Protein AF-A0A6M3KTR6-F1 (afdb_monomer)

Secondary structure (DSSP, 8-state):
-PPP-EEE--TT-EEETTEEEPTT-EESS--HHHHHHHHHT-EEEETTTTEEEESEEE------------------TTSHHHHHHHHHTT---S-TTHHHHHHHHHHHHHHHHHTT--HHHHTTS-HHHHHHHHHHHTT-

Organism: NCBI:txid1070528

Solvent-accessible surface area (backbone atoms only — not comparable to full-atom values): 8664 Å² total; per-residue (Å²): 131,82,83,63,32,33,31,30,53,29,81,84,46,47,74,56,96,92,44,72,38,48,49,65,40,72,38,72,80,53,51,72,64,54,51,48,29,26,72,71,53,37,65,44,78,38,77,96,74,73,42,76,33,44,47,29,35,66,57,76,74,81,67,86,71,72,70,75,73,76,73,91,71,84,84,72,81,82,71,62,63,70,71,56,54,72,71,62,75,77,72,82,87,84,61,96,68,64,59,55,57,55,47,54,46,48,50,45,32,51,52,34,31,76,66,70,43,58,61,77,62,44,67,73,50,54,63,69,57,43,55,52,50,41,58,53,56,73,73,108

Sequence (140 aa):
MGKKVVQILFPTGLTHRGKIYSQGEIELEPTAWLIECARDKIKQFHPDSSAWFRVCKFLKKREDNSFPIPNVEELDEDVVADKRKTVVEKFVHGGFDDDLVDREKFELVVIAHTLGLKKPFARTLNEDTLRQVITYLRKL

Radius of gyration: 21.25 Å; Cα contacts (8 Å, |Δi|>4): 142; chains: 1; bounding box: 47×46×38 Å

Structure (mmCIF, N/CA/C/O backbone):
data_AF-A0A6M3KTR6-F1
#
_entry.id   AF-A0A6M3KTR6-F1
#
loop_
_atom_site.group_PDB
_atom_site.id
_atom_site.type_symbol
_atom_site.label_atom_id
_atom_site.label_alt_id
_atom_site.label_comp_id
_atom_site.label_asym_id
_atom_site.label_entity_id
_atom_site.label_seq_id
_atom_site.pdbx_PDB_ins_code
_atom_site.Cartn_x
_atom_site.Cartn_y
_atom_site.Cartn_z
_atom_site.occupancy
_atom_site.B_iso_or_equiv
_atom_site.auth_seq_id
_atom_site.auth_comp_id
_atom_site.auth_asym_id
_atom_site.auth_atom_id
_atom_site.pdbx_PDB_model_num
ATOM 1 N N . MET A 1 1 ? -14.695 -2.689 24.171 1.00 50.69 1 MET A N 1
ATOM 2 C CA . MET A 1 1 ? -13.860 -3.160 23.040 1.00 50.69 1 MET A CA 1
ATOM 3 C C . MET A 1 1 ? -13.991 -2.162 21.900 1.00 50.69 1 MET A C 1
ATOM 5 O O . MET A 1 1 ? -15.115 -1.863 21.521 1.00 50.69 1 MET A O 1
ATOM 9 N N . GLY A 1 2 ? -12.894 -1.588 21.399 1.00 59.38 2 GLY A N 1
ATOM 10 C CA . GLY A 1 2 ? -12.967 -0.669 20.255 1.00 59.38 2 GLY A CA 1
ATOM 11 C C . GLY A 1 2 ? -13.457 -1.396 19.000 1.00 59.38 2 GLY A C 1
ATOM 12 O O . GLY A 1 2 ? -13.014 -2.517 18.744 1.00 59.38 2 GLY A O 1
ATOM 13 N N . LYS A 1 3 ? -14.369 -0.782 18.232 1.00 66.06 3 LYS A N 1
ATOM 14 C CA . LYS A 1 3 ? -14.790 -1.321 16.930 1.00 66.06 3 LYS A CA 1
ATOM 15 C C . LYS A 1 3 ? -13.556 -1.416 16.029 1.00 66.06 3 LYS A C 1
ATOM 17 O O . LYS A 1 3 ? -12.905 -0.406 15.759 1.00 66.06 3 LYS A O 1
ATOM 22 N N . LYS A 1 4 ? -13.191 -2.636 15.628 1.00 79.75 4 LYS A N 1
ATOM 23 C CA . LYS A 1 4 ? -12.083 -2.870 14.698 1.00 79.75 4 LYS A CA 1
ATOM 24 C C . LYS A 1 4 ? -12.585 -2.529 13.304 1.00 79.75 4 LYS A C 1
ATOM 26 O O . LYS A 1 4 ? -13.559 -3.113 12.863 1.00 79.75 4 LYS A O 1
ATOM 31 N N . VAL A 1 5 ? -11.913 -1.599 12.641 1.00 88.31 5 VAL A N 1
ATOM 32 C CA . VAL A 1 5 ? -12.211 -1.191 11.265 1.00 88.31 5 VAL A CA 1
ATOM 33 C C . VAL A 1 5 ? -11.066 -1.671 10.384 1.00 88.31 5 VAL A C 1
ATOM 35 O O . VAL A 1 5 ? -9.899 -1.578 10.785 1.00 88.31 5 VAL A O 1
ATOM 38 N N . VAL A 1 6 ? -11.373 -2.187 9.196 1.00 88.94 6 VAL A N 1
ATOM 39 C CA . VAL A 1 6 ? -10.355 -2.639 8.236 1.00 88.94 6 VAL A CA 1
ATOM 40 C C . VAL A 1 6 ? -10.452 -1.857 6.936 1.00 88.94 6 VAL A C 1
ATOM 42 O O . VAL A 1 6 ? -11.536 -1.520 6.477 1.00 88.94 6 VAL A O 1
ATOM 45 N N . GLN A 1 7 ? -9.298 -1.585 6.340 1.00 90.88 7 GLN A N 1
ATOM 46 C CA . GLN A 1 7 ? -9.180 -1.063 4.988 1.00 90.88 7 GLN A CA 1
ATOM 47 C C . GLN A 1 7 ? -8.734 -2.191 4.058 1.00 90.88 7 GLN A C 1
ATOM 49 O O . GLN A 1 7 ? -7.738 -2.869 4.341 1.00 90.88 7 GLN A O 1
ATOM 54 N N . ILE A 1 8 ? -9.443 -2.364 2.950 1.00 92.12 8 ILE A N 1
ATOM 55 C CA . ILE A 1 8 ? -9.132 -3.334 1.901 1.00 92.12 8 ILE A CA 1
ATOM 56 C C . ILE A 1 8 ? -7.977 -2.802 1.054 1.00 92.12 8 ILE A C 1
ATOM 58 O O . ILE A 1 8 ? -7.925 -1.620 0.717 1.00 92.12 8 ILE A O 1
ATOM 62 N N . LEU A 1 9 ? -7.008 -3.659 0.750 1.00 87.94 9 LEU A N 1
ATOM 63 C CA . LEU A 1 9 ? -5.790 -3.282 0.023 1.00 87.94 9 LEU A CA 1
ATOM 64 C C . LEU A 1 9 ? -5.652 -4.002 -1.324 1.00 87.94 9 LEU A C 1
ATOM 66 O O . LEU A 1 9 ? -4.775 -3.640 -2.108 1.00 87.94 9 LEU A O 1
ATOM 70 N N . PHE A 1 10 ? -6.505 -4.992 -1.591 1.00 88.94 10 PHE A N 1
ATOM 71 C CA . PHE A 1 10 ? -6.467 -5.783 -2.814 1.00 88.94 10 PHE A CA 1
ATOM 72 C C . PHE A 1 10 ? -7.043 -4.994 -4.016 1.00 88.94 10 PHE A C 1
ATOM 74 O O . PHE A 1 10 ? -8.113 -4.402 -3.869 1.00 88.94 10 PHE A O 1
ATOM 81 N N . PRO A 1 11 ? -6.355 -4.949 -5.176 1.00 78.81 11 PRO A N 1
ATOM 82 C CA . PRO A 1 11 ? -6.630 -3.980 -6.246 1.00 78.81 11 PRO A CA 1
ATOM 83 C C . PRO A 1 11 ? -7.892 -4.232 -7.097 1.00 78.81 11 PRO A C 1
ATOM 85 O O . PRO A 1 11 ? -8.463 -3.269 -7.594 1.00 78.81 11 PRO A O 1
ATOM 88 N N . THR A 1 12 ? -8.362 -5.473 -7.260 1.00 75.38 12 THR A N 1
ATOM 89 C CA . THR A 1 12 ? -9.364 -5.841 -8.298 1.00 75.38 12 THR A CA 1
ATOM 90 C C . THR A 1 12 ? -10.685 -6.396 -7.781 1.00 75.38 12 THR A C 1
ATOM 92 O O . THR A 1 12 ? -11.414 -7.069 -8.504 1.00 75.38 12 THR A O 1
ATOM 95 N N . GLY A 1 13 ? -11.045 -6.088 -6.538 1.00 75.44 13 GLY A N 1
ATOM 96 C CA . GLY A 1 13 ? -12.277 -6.617 -5.963 1.00 75.44 13 GLY A CA 1
ATOM 97 C C . GLY A 1 13 ? -11.993 -7.866 -5.144 1.00 75.44 13 GLY A C 1
ATOM 98 O O . GLY A 1 13 ? -11.918 -8.978 -5.662 1.00 75.44 13 GLY A O 1
ATOM 99 N N . LEU A 1 14 ? -11.837 -7.703 -3.835 1.00 84.00 14 LEU A N 1
ATOM 100 C CA . LEU A 1 14 ? -11.775 -8.848 -2.939 1.00 84.00 14 LEU A CA 1
ATOM 101 C C . LEU A 1 14 ? -13.192 -9.404 -2.792 1.00 84.00 14 LEU A C 1
ATOM 103 O O . LEU A 1 14 ? -14.062 -8.707 -2.286 1.00 84.00 14 LEU A O 1
ATOM 107 N N . THR A 1 15 ? -13.448 -10.635 -3.225 1.00 85.12 15 THR A N 1
ATOM 108 C CA . THR A 1 15 ? -14.782 -11.239 -3.079 1.00 85.12 15 THR A CA 1
ATOM 109 C C . THR A 1 15 ? -14.821 -12.118 -1.837 1.00 85.12 15 THR A C 1
ATOM 111 O O . THR A 1 15 ? -14.063 -13.081 -1.727 1.00 85.12 15 THR A O 1
ATOM 114 N N . HIS A 1 16 ? -15.713 -11.812 -0.896 1.00 83.31 16 HIS A N 1
ATOM 115 C CA . HIS A 1 16 ? -15.922 -12.637 0.291 1.00 83.31 16 HIS A CA 1
ATOM 116 C C . HIS A 1 16 ? -17.389 -12.614 0.729 1.00 83.31 16 HIS A C 1
ATOM 118 O O . HIS A 1 16 ? -17.988 -11.551 0.865 1.00 83.31 16 HIS A O 1
ATOM 124 N N . ARG A 1 17 ? -17.973 -13.802 0.963 1.00 81.50 17 ARG A N 1
ATOM 125 C CA . ARG A 1 17 ? -19.383 -13.987 1.376 1.00 81.50 17 ARG A CA 1
ATOM 126 C C . ARG A 1 17 ? -20.398 -13.225 0.505 1.00 81.50 17 ARG A C 1
ATOM 128 O O . ARG A 1 17 ? -21.355 -12.658 1.015 1.00 81.50 17 ARG A O 1
ATOM 135 N N . GLY A 1 18 ? -20.178 -13.203 -0.809 1.00 80.56 18 GLY A N 1
ATOM 136 C CA . GLY A 1 18 ? -21.079 -12.545 -1.762 1.00 80.56 18 GLY A CA 1
ATOM 137 C C . GLY A 1 18 ? -20.965 -11.018 -1.815 1.00 80.56 18 GLY A C 1
ATOM 138 O O . GLY A 1 18 ? -21.640 -10.401 -2.632 1.00 80.56 18 GLY A O 1
ATOM 139 N N . LYS A 1 19 ? -20.090 -10.406 -1.006 1.00 86.44 19 LYS A N 1
ATOM 140 C CA . LYS A 1 19 ? -19.714 -8.996 -1.136 1.00 86.44 19 LYS A CA 1
ATOM 141 C C . LYS A 1 19 ? -18.414 -8.880 -1.932 1.00 86.44 19 LYS A C 1
ATOM 143 O O . LYS A 1 19 ? -17.461 -9.621 -1.681 1.00 86.44 19 LYS A O 1
ATOM 148 N N . ILE A 1 20 ? -18.386 -7.943 -2.876 1.00 87.94 20 ILE A N 1
ATOM 149 C CA . ILE A 1 20 ? -17.188 -7.551 -3.622 1.00 87.94 20 ILE A CA 1
ATOM 150 C C . ILE A 1 20 ? -16.685 -6.253 -3.002 1.00 87.94 20 ILE A C 1
ATOM 152 O O . ILE A 1 20 ? -17.402 -5.256 -2.989 1.00 87.94 20 ILE A O 1
ATOM 156 N N . TYR A 1 21 ? -15.470 -6.283 -2.470 1.00 87.44 21 TYR A N 1
ATOM 157 C CA . TYR A 1 21 ? -14.840 -5.140 -1.830 1.00 87.44 21 TYR A CA 1
ATOM 158 C C . TYR A 1 21 ? -13.856 -4.459 -2.769 1.00 87.44 21 TYR A C 1
ATOM 160 O O . TYR A 1 21 ? -12.942 -5.109 -3.280 1.00 87.44 21 TYR A O 1
ATOM 168 N N . SER A 1 22 ? -13.965 -3.146 -2.925 1.00 88.81 22 SER A N 1
ATOM 169 C CA . SER A 1 22 ? -13.035 -2.377 -3.758 1.00 88.81 22 SER A CA 1
ATOM 170 C C . SER A 1 22 ? -11.729 -2.052 -3.028 1.00 88.81 22 SER A C 1
ATOM 172 O O . SER A 1 22 ? -11.669 -2.007 -1.796 1.00 88.81 22 SER A O 1
ATOM 174 N N . GLN A 1 23 ? -10.662 -1.781 -3.782 1.00 89.75 23 GLN A N 1
ATOM 175 C CA . GLN A 1 23 ? -9.412 -1.307 -3.192 1.00 89.75 23 GLN A CA 1
ATOM 176 C C . GLN A 1 23 ? -9.647 -0.008 -2.410 1.00 89.75 23 GLN A C 1
ATOM 178 O O . GLN A 1 23 ? -10.265 0.932 -2.904 1.00 89.75 23 GLN A O 1
ATOM 183 N N . GLY A 1 24 ? -9.131 0.062 -1.185 1.00 86.50 24 GLY A N 1
ATOM 184 C CA . GLY A 1 24 ? -9.275 1.224 -0.315 1.00 86.50 24 GLY A CA 1
ATOM 185 C C . GLY A 1 24 ? -10.603 1.293 0.438 1.00 86.50 24 GLY A C 1
ATOM 186 O O . GLY A 1 24 ? -10.704 2.131 1.336 1.00 86.50 24 GLY A O 1
ATOM 187 N N . GLU A 1 25 ? -11.567 0.411 0.140 1.00 88.12 25 GLU A N 1
ATOM 188 C CA . GLU A 1 25 ? -12.843 0.334 0.852 1.00 88.12 25 GLU A CA 1
ATOM 189 C C . GLU A 1 25 ? -12.613 0.102 2.349 1.00 88.12 25 GLU A C 1
ATOM 191 O O . GLU A 1 25 ? -11.725 -0.655 2.759 1.00 88.12 25 GLU A O 1
ATOM 196 N N . ILE A 1 26 ? -13.406 0.789 3.167 1.00 90.06 26 ILE A N 1
ATOM 197 C CA . ILE A 1 26 ? -13.350 0.696 4.620 1.00 90.06 26 ILE A CA 1
ATOM 198 C C . ILE A 1 26 ? -14.559 -0.106 5.084 1.00 90.06 26 ILE A C 1
ATOM 200 O O . ILE A 1 26 ? -15.695 0.334 4.928 1.00 90.06 26 ILE A O 1
ATOM 204 N N . GLU A 1 27 ? -14.303 -1.262 5.689 1.00 88.62 27 GLU A N 1
ATOM 205 C CA . GLU A 1 27 ? -15.338 -2.078 6.310 1.00 88.62 27 GLU A CA 1
ATOM 206 C C . GLU A 1 27 ? -15.402 -1.755 7.808 1.00 88.62 27 GLU A C 1
ATOM 208 O O . GLU A 1 27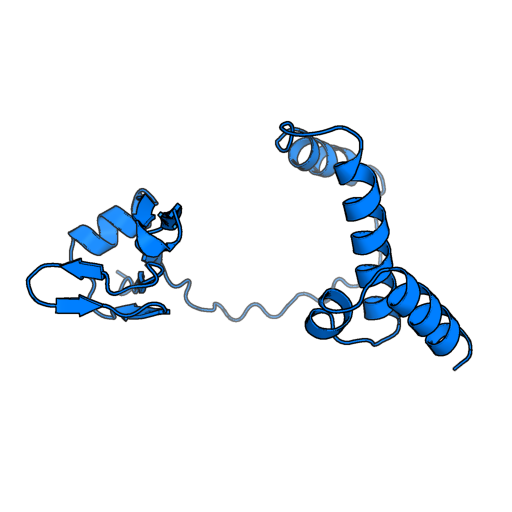 ? -14.443 -1.979 8.562 1.00 88.62 27 GLU A O 1
ATOM 213 N N . LEU A 1 28 ? -16.535 -1.174 8.210 1.00 87.00 28 LEU A N 1
ATOM 214 C CA . LEU A 1 28 ? -16.813 -0.733 9.578 1.00 87.00 28 LEU A CA 1
ATOM 215 C C . LEU A 1 28 ? -17.210 -1.904 10.479 1.00 87.00 28 LEU A C 1
ATOM 217 O O . LEU A 1 28 ? -16.971 -1.850 11.687 1.00 87.00 28 LEU A O 1
ATOM 221 N N . GLU A 1 29 ? -17.775 -2.958 9.888 1.00 88.44 29 GLU A N 1
ATOM 222 C CA . GLU A 1 29 ? -18.171 -4.188 10.571 1.00 88.44 29 GLU A CA 1
ATOM 223 C C . GLU A 1 29 ? -17.486 -5.390 9.905 1.00 88.44 29 GLU A C 1
ATOM 225 O O . GLU A 1 29 ? -18.119 -6.188 9.211 1.00 88.44 29 GLU A O 1
ATOM 230 N N . PRO A 1 30 ? -16.153 -5.520 10.063 1.00 87.44 30 PRO A N 1
ATOM 231 C CA . PRO A 1 30 ? -15.403 -6.553 9.373 1.00 87.44 30 PRO A CA 1
ATOM 232 C C . PRO A 1 30 ? -15.814 -7.940 9.835 1.00 87.44 30 PRO A C 1
ATOM 234 O O . PRO A 1 30 ? -15.908 -8.232 11.029 1.00 87.44 30 PRO A O 1
ATOM 237 N N . THR A 1 31 ? -15.980 -8.826 8.858 1.00 90.31 31 THR A N 1
ATOM 238 C CA . THR A 1 31 ? -16.169 -10.252 9.106 1.00 90.31 31 THR A CA 1
ATOM 239 C C . THR A 1 31 ? -14.963 -10.835 9.850 1.00 90.31 31 THR A C 1
ATOM 241 O O . THR A 1 31 ? -13.844 -10.324 9.752 1.00 90.31 31 THR A O 1
ATOM 244 N N . ALA A 1 32 ? -15.165 -11.949 10.564 1.00 91.12 32 ALA A N 1
ATOM 245 C CA . ALA A 1 32 ? -14.083 -12.647 11.269 1.00 91.12 32 ALA A CA 1
ATOM 246 C C . ALA A 1 32 ? -12.885 -12.945 10.348 1.00 91.12 32 ALA A C 1
ATOM 248 O O . ALA A 1 32 ? -11.738 -12.734 10.732 1.00 91.12 32 ALA A O 1
ATOM 249 N N . TRP A 1 33 ? -13.165 -13.310 9.096 1.00 92.44 33 TRP A N 1
ATOM 250 C CA . TRP A 1 33 ? -12.148 -13.565 8.083 1.00 92.44 33 TRP A CA 1
ATOM 251 C C . TRP A 1 33 ? -11.314 -12.321 7.735 1.00 92.44 33 TRP A C 1
ATOM 253 O O . TRP A 1 33 ? -10.091 -12.405 7.662 1.00 92.44 33 TRP A O 1
ATOM 263 N N . LEU A 1 34 ? -11.936 -11.144 7.580 1.00 91.06 34 LEU A N 1
ATOM 264 C CA . LEU A 1 34 ? -11.201 -9.892 7.351 1.00 91.06 34 LEU A CA 1
ATOM 265 C C . LEU A 1 34 ? -10.353 -9.492 8.565 1.00 91.06 34 LEU A C 1
ATOM 267 O O . LEU A 1 34 ? -9.261 -8.940 8.413 1.00 91.06 34 LEU A O 1
ATOM 271 N N . ILE A 1 35 ? -10.836 -9.776 9.776 1.00 90.69 35 ILE A N 1
ATOM 272 C CA . ILE A 1 35 ? -10.089 -9.536 11.016 1.00 90.69 35 ILE A CA 1
ATOM 273 C C . ILE A 1 35 ? -8.849 -10.436 11.071 1.00 90.69 35 ILE A C 1
ATOM 275 O O . ILE A 1 35 ? -7.763 -9.939 11.374 1.00 90.69 35 ILE A O 1
ATOM 279 N N . GLU A 1 36 ? -8.987 -11.725 10.759 1.00 92.00 36 GLU A N 1
ATOM 280 C CA . GLU A 1 36 ? -7.871 -12.677 10.675 1.00 92.00 36 GLU A CA 1
ATOM 281 C C . GLU A 1 36 ? -6.881 -12.276 9.583 1.00 92.00 36 GLU A C 1
ATOM 283 O O . GLU A 1 36 ? -5.688 -12.148 9.853 1.00 92.00 36 GLU A O 1
ATOM 288 N N . CYS A 1 37 ? -7.372 -11.946 8.387 1.00 92.00 37 CYS A N 1
ATOM 289 C CA . CYS A 1 37 ? -6.535 -11.481 7.285 1.00 92.00 37 CYS A CA 1
ATOM 290 C C . CYS A 1 37 ? -5.727 -10.231 7.656 1.00 92.00 37 CYS A C 1
ATOM 292 O O . CYS A 1 37 ? -4.533 -10.150 7.356 1.00 92.00 37 CYS A O 1
ATOM 294 N N . ALA A 1 38 ? -6.350 -9.268 8.346 1.00 91.56 38 ALA A N 1
ATOM 295 C CA . ALA A 1 38 ? -5.680 -8.061 8.821 1.00 91.56 38 ALA A CA 1
ATOM 296 C C . ALA A 1 38 ? -4.669 -8.347 9.945 1.00 91.56 38 ALA A C 1
ATOM 298 O O . ALA A 1 38 ? -3.610 -7.714 9.984 1.00 91.56 38 ALA A O 1
ATOM 299 N N . ARG A 1 39 ? -4.981 -9.279 10.857 1.00 90.88 39 ARG A N 1
ATOM 300 C CA . ARG A 1 39 ? -4.107 -9.681 11.971 1.00 90.88 39 ARG A CA 1
ATOM 301 C C . ARG A 1 39 ? -2.862 -10.404 11.464 1.00 90.88 39 ARG A C 1
ATOM 303 O O . ARG A 1 39 ? -1.748 -10.008 11.804 1.00 90.88 39 ARG A O 1
ATOM 310 N N . ASP A 1 40 ? -3.064 -11.393 10.603 1.00 93.69 40 ASP A N 1
ATOM 311 C CA . ASP A 1 40 ? -2.023 -12.310 10.132 1.00 93.69 40 ASP A CA 1
ATOM 312 C C . ASP A 1 40 ? -1.315 -11.768 8.875 1.00 93.69 40 ASP A C 1
ATOM 314 O O . ASP A 1 40 ? -0.361 -12.356 8.372 1.00 93.69 40 ASP A O 1
ATOM 318 N N . LYS A 1 41 ? -1.733 -10.582 8.401 1.00 92.69 41 LYS A N 1
ATOM 319 C CA . LYS A 1 41 ? -1.180 -9.870 7.236 1.00 92.69 41 LYS A CA 1
ATOM 320 C C . LYS A 1 41 ? -1.188 -10.742 5.979 1.00 92.69 41 LYS A C 1
ATOM 322 O O . LYS A 1 41 ? -0.234 -10.695 5.193 1.00 92.69 41 LYS A O 1
ATOM 327 N N . ILE A 1 42 ? -2.269 -11.500 5.800 1.00 93.31 42 ILE A N 1
ATOM 328 C CA . ILE A 1 42 ? -2.451 -12.424 4.682 1.00 93.31 42 ILE A CA 1
ATOM 329 C C . ILE A 1 42 ? -2.233 -11.680 3.367 1.00 93.31 42 ILE A C 1
ATOM 331 O O . ILE A 1 42 ? -2.744 -10.571 3.157 1.00 93.31 42 ILE A O 1
ATOM 335 N N . LYS A 1 43 ? -1.435 -12.297 2.497 1.00 92.81 43 LYS A N 1
ATOM 336 C CA . LYS A 1 43 ? -1.207 -11.830 1.137 1.00 92.81 43 LYS A CA 1
ATOM 337 C C . LYS A 1 43 ? -1.894 -12.762 0.154 1.00 92.81 43 LYS A C 1
ATOM 339 O O . LYS A 1 43 ? -1.878 -13.974 0.338 1.00 92.81 43 LYS A O 1
ATOM 344 N N . GLN A 1 44 ? -2.432 -12.182 -0.903 1.00 90.62 44 GLN A N 1
ATOM 345 C CA . GLN A 1 44 ? -3.022 -12.893 -2.021 1.00 90.62 44 GLN A CA 1
ATOM 346 C C . GLN A 1 44 ? -2.312 -12.467 -3.304 1.00 90.62 44 GLN A C 1
ATOM 348 O O . GLN A 1 44 ? -1.981 -11.290 -3.482 1.00 90.62 44 GLN A O 1
ATOM 353 N N . PHE A 1 45 ? -2.039 -13.438 -4.170 1.00 89.44 45 PHE A N 1
ATOM 354 C CA . PHE A 1 45 ? -1.491 -13.173 -5.491 1.00 89.44 45 PHE A CA 1
ATOM 355 C C . PHE A 1 45 ? -2.572 -12.561 -6.377 1.00 89.44 45 PHE A C 1
ATOM 357 O O . PHE A 1 45 ? -3.706 -13.039 -6.407 1.00 89.44 45 PHE A O 1
ATOM 364 N N . HIS A 1 46 ? -2.210 -11.499 -7.082 1.00 87.19 46 HIS A N 1
ATOM 365 C CA . HIS A 1 46 ? -3.061 -10.838 -8.047 1.00 87.19 46 HIS A CA 1
ATOM 366 C C . HIS A 1 46 ? -2.563 -11.160 -9.464 1.00 87.19 46 HIS A C 1
ATOM 368 O O . HIS A 1 46 ? -1.458 -10.725 -9.806 1.00 87.19 46 HIS A O 1
ATOM 374 N N . PRO A 1 47 ? -3.339 -11.907 -10.274 1.00 82.56 47 PRO A N 1
ATOM 375 C CA . PRO A 1 47 ? -2.910 -12.354 -11.598 1.00 82.56 47 PRO A CA 1
ATOM 376 C C . PRO A 1 47 ? -2.568 -11.199 -12.541 1.00 82.56 47 PRO A C 1
ATOM 378 O O . PRO A 1 47 ? -1.470 -11.178 -13.095 1.00 82.56 47 PRO A O 1
ATOM 381 N N . ASP A 1 48 ? -3.449 -10.200 -12.653 1.00 83.44 48 ASP A N 1
ATOM 382 C CA . ASP A 1 48 ? -3.315 -9.164 -13.688 1.00 83.44 48 ASP A CA 1
ATOM 383 C C . ASP A 1 48 ? -2.091 -8.272 -13.472 1.00 83.44 48 ASP A C 1
ATOM 385 O O . ASP A 1 48 ? -1.500 -7.774 -14.423 1.00 83.44 48 ASP A O 1
ATOM 389 N N . SER A 1 49 ? -1.674 -8.085 -12.217 1.00 83.06 49 SER A N 1
ATOM 390 C CA . SER A 1 49 ? -0.465 -7.319 -11.897 1.00 83.06 49 SER A CA 1
ATOM 391 C C . SER A 1 49 ? 0.722 -8.197 -11.496 1.00 83.06 49 SER A C 1
ATOM 393 O O . SER A 1 49 ? 1.723 -7.656 -11.034 1.00 83.06 49 SER A O 1
ATOM 395 N N . SER A 1 50 ? 0.591 -9.527 -11.575 1.00 87.75 50 SER A N 1
ATOM 396 C CA . SER A 1 50 ? 1.619 -10.513 -11.207 1.00 87.75 50 SER A CA 1
ATOM 397 C C . SER A 1 50 ? 2.334 -10.229 -9.876 1.00 87.75 50 SER A C 1
ATOM 399 O O . SER A 1 50 ? 3.541 -10.424 -9.739 1.00 87.75 50 SER A O 1
ATOM 401 N N . ALA A 1 5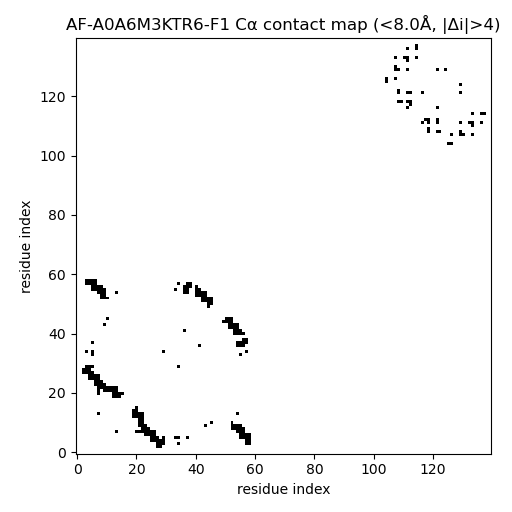1 ? 1.594 -9.752 -8.872 1.00 85.94 51 ALA A N 1
ATOM 402 C CA . ALA A 1 51 ? 2.166 -9.305 -7.604 1.00 85.94 51 ALA A CA 1
ATOM 403 C C . ALA A 1 51 ? 1.335 -9.764 -6.403 1.00 85.94 51 ALA A C 1
ATOM 405 O O . ALA A 1 51 ? 0.139 -10.029 -6.500 1.00 85.94 51 ALA A O 1
ATOM 406 N N . TRP A 1 52 ? 1.982 -9.857 -5.241 1.00 89.69 52 TRP A N 1
ATOM 407 C CA . TRP A 1 52 ? 1.343 -10.255 -3.989 1.00 89.69 52 TRP A CA 1
ATOM 408 C C . TRP A 1 52 ? 0.906 -9.033 -3.186 1.00 89.69 52 TRP A C 1
ATOM 410 O O . TRP A 1 52 ? 1.740 -8.255 -2.715 1.00 89.69 52 TRP A O 1
ATOM 420 N N . PHE A 1 53 ? -0.395 -8.909 -2.941 1.00 89.94 53 PHE A N 1
ATOM 421 C CA . PHE A 1 53 ? -0.975 -7.808 -2.173 1.00 89.94 53 PHE A CA 1
ATOM 422 C C . PHE A 1 53 ? -1.442 -8.303 -0.823 1.00 89.94 53 PHE A C 1
ATOM 424 O O . PHE A 1 53 ? -1.967 -9.406 -0.704 1.00 89.94 53 PHE A O 1
ATOM 431 N N . ARG A 1 54 ? -1.301 -7.470 0.209 1.00 90.69 54 ARG A N 1
ATOM 432 C CA . ARG A 1 54 ? -2.038 -7.715 1.451 1.00 90.69 54 ARG A CA 1
ATOM 433 C C . ARG A 1 54 ? -3.528 -7.608 1.159 1.00 90.69 54 ARG A C 1
ATOM 435 O O . ARG A 1 54 ? -3.940 -6.725 0.416 1.00 90.69 54 ARG A O 1
ATOM 442 N N . VAL A 1 55 ? -4.314 -8.473 1.779 1.00 91.69 55 VAL A N 1
ATOM 443 C CA . VAL A 1 55 ? -5.768 -8.486 1.603 1.00 91.69 55 VAL A CA 1
ATOM 444 C C . VAL A 1 55 ? -6.389 -7.236 2.237 1.00 91.69 55 VAL A C 1
ATOM 446 O O . VAL A 1 55 ? -7.081 -6.459 1.579 1.00 91.69 55 VAL A O 1
ATOM 449 N N . CYS A 1 56 ? -6.077 -6.987 3.509 1.00 92.06 56 CYS A N 1
ATOM 450 C CA . CYS A 1 56 ? -6.587 -5.851 4.271 1.00 92.06 56 CYS A CA 1
ATOM 451 C C . CYS A 1 56 ? -5.639 -5.472 5.420 1.00 92.06 56 CYS A C 1
ATOM 453 O O . CYS A 1 56 ? -4.689 -6.191 5.740 1.00 92.06 56 CYS A O 1
ATOM 455 N N . LYS A 1 57 ? -5.874 -4.315 6.045 1.00 93.00 57 LYS A N 1
ATOM 456 C CA . LYS A 1 57 ? -5.174 -3.864 7.261 1.00 93.00 57 LYS A CA 1
ATOM 457 C C . LYS A 1 57 ? -6.150 -3.213 8.234 1.00 93.00 57 LYS A C 1
ATOM 459 O O . LYS A 1 57 ? -7.136 -2.628 7.801 1.00 93.00 57 LYS A O 1
ATOM 464 N N . PHE A 1 58 ? -5.840 -3.226 9.528 1.00 91.75 58 PHE A N 1
ATOM 465 C CA . PHE A 1 58 ? -6.576 -2.396 10.481 1.00 91.75 58 PHE A CA 1
ATOM 466 C C . PHE A 1 58 ? -6.342 -0.912 10.195 1.00 91.75 58 PHE A C 1
ATOM 468 O O . PHE A 1 58 ? -5.202 -0.478 9.987 1.00 91.75 58 PHE A O 1
ATOM 475 N N . LEU A 1 59 ? -7.419 -0.130 10.216 1.00 87.56 59 LEU A N 1
ATOM 476 C CA . LEU A 1 59 ? -7.316 1.318 10.243 1.00 87.56 59 LEU A CA 1
ATOM 477 C C . LEU A 1 59 ? -6.913 1.711 11.668 1.00 87.56 59 LEU A C 1
ATOM 479 O O . LEU A 1 59 ? -7.679 1.509 12.612 1.00 87.56 59 LEU A O 1
ATOM 483 N N . LYS A 1 60 ? -5.701 2.246 11.853 1.00 75.88 60 LYS A N 1
ATOM 484 C CA . LYS A 1 60 ? -5.378 2.894 13.126 1.00 75.88 60 LYS A CA 1
ATOM 485 C C . LYS A 1 60 ? -6.298 4.101 13.248 1.00 75.88 60 LYS A C 1
ATOM 487 O O . LYS A 1 60 ? -6.304 4.954 12.359 1.00 75.88 60 LYS A O 1
ATOM 492 N N . LYS A 1 61 ? -7.069 4.164 14.335 1.00 58.22 61 LYS A N 1
ATOM 493 C CA . LYS A 1 61 ? -7.708 5.413 14.745 1.00 58.22 61 LYS A CA 1
ATOM 494 C C . LYS A 1 61 ? -6.577 6.442 14.803 1.00 58.22 61 LYS A C 1
ATOM 496 O O . LYS A 1 61 ? -5.530 6.138 15.375 1.00 58.22 61 LYS A O 1
ATOM 501 N N . ARG A 1 62 ? -6.730 7.586 14.131 1.00 47.91 62 ARG A N 1
ATOM 502 C CA . ARG A 1 62 ? -5.847 8.719 14.406 1.00 47.91 62 ARG A CA 1
ATOM 503 C C . ARG A 1 62 ? -6.106 9.058 15.869 1.00 47.91 62 ARG A C 1
ATOM 505 O O . ARG A 1 62 ? -7.130 9.643 16.190 1.00 47.91 62 ARG A O 1
ATOM 512 N N . GLU A 1 63 ? -5.255 8.560 16.754 1.00 44.59 63 GLU A N 1
ATOM 513 C CA . GLU A 1 63 ? -4.932 9.331 17.940 1.00 44.59 63 GLU A CA 1
ATOM 514 C C . GLU A 1 63 ? -4.362 10.631 17.387 1.00 44.59 63 GLU A C 1
ATOM 516 O O . GLU A 1 63 ? -3.579 10.592 16.428 1.00 44.59 63 GLU A O 1
ATOM 521 N N . ASP A 1 64 ? -4.857 11.760 17.880 1.00 37.12 64 ASP A N 1
ATOM 522 C CA . ASP A 1 64 ? -4.298 13.069 17.594 1.00 37.12 64 ASP A CA 1
ATOM 523 C C . ASP A 1 64 ? -2.830 13.058 18.024 1.00 37.12 64 ASP A C 1
ATOM 525 O O . ASP A 1 64 ? -2.467 13.459 19.123 1.00 37.12 64 ASP A O 1
ATOM 529 N N . ASN A 1 65 ? -1.963 12.560 17.145 1.00 34.38 65 ASN A N 1
ATOM 530 C CA . ASN A 1 65 ? -0.545 12.821 17.185 1.00 34.38 65 ASN A CA 1
ATOM 531 C C . ASN A 1 65 ? -0.414 14.281 16.770 1.00 34.38 65 ASN A C 1
ATOM 533 O 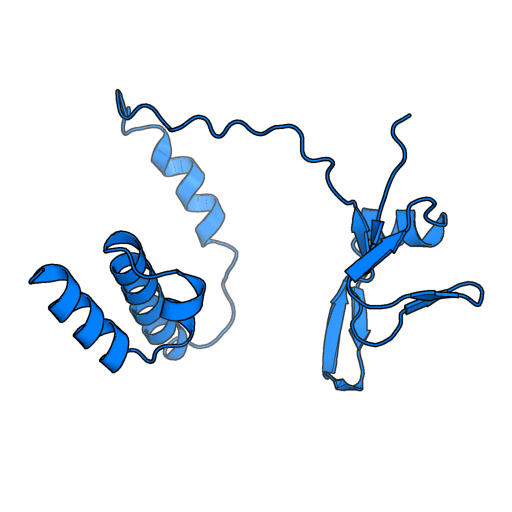O . ASN A 1 65 ? -0.109 14.595 15.616 1.00 34.38 65 ASN A O 1
ATOM 537 N N . SER A 1 66 ? -0.646 15.171 17.738 1.00 36.12 66 SER A N 1
ATOM 538 C CA . SER A 1 66 ? 0.224 16.320 17.905 1.00 36.12 66 SER A CA 1
ATOM 539 C C . SER A 1 66 ? 1.634 15.796 17.679 1.00 36.12 66 SER A C 1
ATOM 541 O O . SER A 1 66 ? 2.163 15.033 18.489 1.00 36.12 66 SER A O 1
ATOM 543 N N . PHE A 1 67 ? 2.196 16.093 16.513 1.00 33.38 67 PHE A N 1
ATOM 544 C CA . PHE A 1 67 ? 3.623 15.952 16.326 1.00 33.38 67 PHE A CA 1
ATOM 545 C C . PHE A 1 67 ? 4.256 16.705 17.500 1.00 33.38 67 PHE A C 1
ATOM 547 O O . PHE A 1 67 ? 3.986 17.903 17.624 1.00 33.38 67 PHE A O 1
ATOM 554 N N . PRO A 1 68 ? 5.066 16.076 18.370 1.00 35.44 68 PRO A N 1
ATOM 555 C CA . PRO A 1 68 ? 6.058 16.875 19.041 1.00 35.44 68 PRO A CA 1
ATOM 556 C C . PRO A 1 68 ? 6.943 17.362 17.899 1.00 35.44 68 PRO A C 1
ATOM 558 O O . PRO A 1 68 ? 7.646 16.579 17.258 1.00 35.44 68 PRO A O 1
ATOM 561 N N . ILE A 1 69 ? 6.813 18.645 17.563 1.00 39.62 69 ILE A N 1
ATOM 562 C CA . ILE A 1 69 ? 7.909 19.371 16.936 1.00 39.62 69 ILE A CA 1
ATOM 563 C C . ILE A 1 69 ? 9.095 19.051 17.850 1.00 39.62 69 ILE A C 1
ATOM 565 O O . ILE A 1 69 ? 8.990 19.335 19.046 1.00 39.62 69 ILE A O 1
ATOM 569 N N . PRO A 1 70 ? 10.145 18.356 17.382 1.00 39.19 70 PRO A N 1
ATOM 570 C CA . PRO A 1 70 ? 11.305 18.176 18.226 1.00 39.19 70 PRO A CA 1
ATOM 571 C C . PRO A 1 70 ? 11.830 19.585 18.489 1.00 39.19 70 PRO A C 1
ATOM 573 O O . PRO A 1 70 ? 12.279 20.256 17.560 1.00 39.19 70 PRO A O 1
ATOM 576 N N . ASN A 1 71 ? 11.690 20.058 19.731 1.00 33.66 71 ASN A N 1
A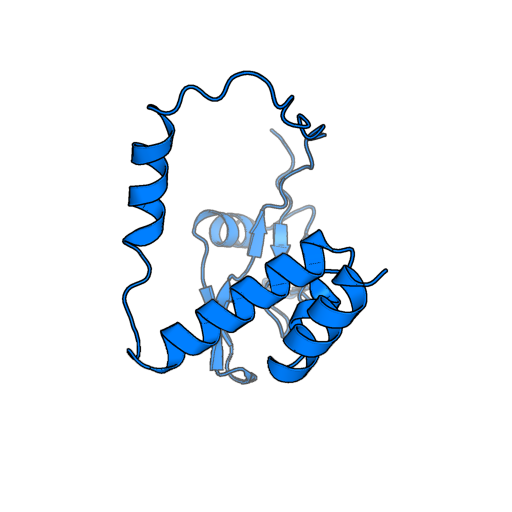TOM 577 C CA . ASN A 1 71 ? 12.489 21.177 20.195 1.00 33.66 71 ASN A CA 1
ATOM 578 C C . ASN A 1 71 ? 13.933 20.733 20.000 1.00 33.66 71 ASN A C 1
ATOM 580 O O . ASN A 1 71 ? 14.374 19.731 20.562 1.00 33.66 71 ASN A O 1
ATOM 584 N N . VAL A 1 72 ? 14.606 21.422 19.088 1.00 46.44 72 VAL A N 1
ATOM 585 C CA . VAL A 1 72 ? 16.026 21.269 18.830 1.00 46.44 72 VAL A CA 1
ATOM 586 C C . VAL A 1 72 ? 16.724 21.939 19.998 1.00 46.44 72 VAL A C 1
ATOM 588 O O . VAL A 1 72 ? 17.060 23.107 19.911 1.00 46.44 72 VAL A 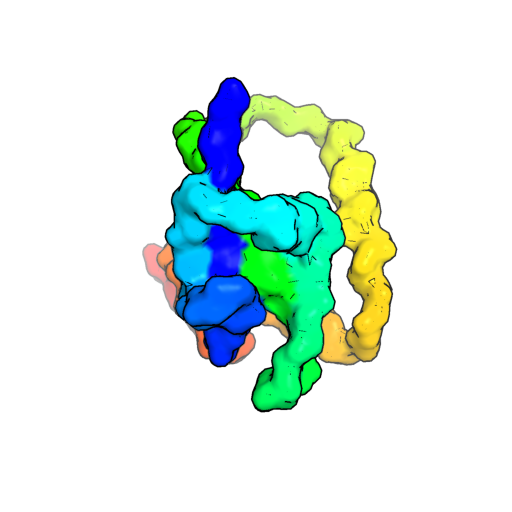O 1
ATOM 591 N N . GLU A 1 73 ? 16.875 21.222 21.100 1.00 47.12 73 GLU A N 1
ATOM 592 C CA . GLU A 1 73 ? 17.813 21.563 22.160 1.00 47.12 73 GLU A CA 1
ATOM 593 C C . GLU A 1 73 ? 18.176 20.254 22.871 1.00 47.12 73 GLU A C 1
ATOM 595 O O . GLU A 1 73 ? 17.307 19.540 23.364 1.00 47.12 73 GLU A O 1
ATOM 600 N N . GLU A 1 74 ? 19.474 19.941 22.819 1.00 38.62 74 GLU A N 1
ATOM 601 C CA . GLU A 1 74 ? 20.162 18.824 23.484 1.00 38.62 74 GLU A CA 1
ATOM 602 C C . GLU A 1 74 ? 20.039 17.444 22.804 1.00 38.62 74 GLU A C 1
ATOM 604 O O . GLU A 1 74 ? 19.361 16.516 23.243 1.00 38.62 74 GLU A O 1
ATOM 609 N N . LEU A 1 75 ? 20.779 17.297 21.698 1.00 31.41 75 LEU A N 1
ATOM 610 C CA . LEU A 1 75 ? 21.264 16.000 21.224 1.00 31.41 75 LEU A CA 1
ATOM 611 C C . LEU A 1 75 ? 22.482 15.593 22.069 1.00 31.41 75 LEU A C 1
ATOM 613 O O . LEU A 1 75 ? 23.572 16.105 21.837 1.00 31.41 75 LEU A O 1
ATOM 617 N N . ASP A 1 76 ? 22.305 14.649 22.993 1.00 37.81 76 ASP A N 1
ATOM 618 C CA . ASP A 1 76 ? 23.413 13.814 23.471 1.00 37.81 76 ASP A CA 1
ATOM 619 C C . ASP A 1 76 ? 23.771 12.801 22.368 1.00 37.81 76 ASP A C 1
ATOM 621 O O . ASP A 1 76 ? 22.940 11.992 21.932 1.00 37.81 76 ASP A O 1
ATOM 625 N N . GLU A 1 77 ? 25.009 12.872 21.877 1.00 46.06 77 GLU A N 1
ATOM 626 C CA . GLU A 1 77 ? 25.485 12.182 20.669 1.00 46.06 77 GLU A CA 1
ATOM 627 C C . GLU A 1 77 ? 25.623 10.652 20.808 1.00 46.06 77 GLU A C 1
ATOM 629 O O . GLU A 1 77 ? 25.731 9.954 19.798 1.00 46.06 77 GLU A O 1
ATOM 634 N N . ASP A 1 78 ? 25.505 10.083 22.010 1.00 44.47 78 ASP A N 1
ATOM 635 C CA . ASP A 1 78 ? 25.875 8.678 22.247 1.00 44.47 78 ASP A CA 1
ATOM 636 C C . ASP A 1 78 ? 24.723 7.654 22.167 1.00 44.47 78 ASP A C 1
ATOM 638 O O . ASP A 1 78 ? 24.965 6.447 22.115 1.00 44.47 78 ASP A O 1
ATOM 642 N N . VAL A 1 79 ? 23.455 8.077 22.067 1.00 40.31 79 VAL A N 1
ATOM 643 C CA . VAL A 1 79 ? 22.301 7.139 22.019 1.00 40.31 79 VAL A CA 1
ATOM 644 C C . VAL A 1 79 ? 21.833 6.832 20.582 1.00 40.31 79 VAL A C 1
ATOM 646 O O . VAL A 1 79 ? 21.069 5.893 20.335 1.00 40.31 79 VAL A O 1
ATOM 649 N N . VAL A 1 80 ? 22.303 7.586 19.583 1.00 40.88 80 VAL A N 1
ATOM 650 C CA . VAL A 1 80 ? 21.815 7.493 18.189 1.00 40.88 80 VAL A CA 1
ATOM 651 C C . VAL A 1 80 ? 22.472 6.352 17.395 1.00 40.88 80 VAL A C 1
ATOM 653 O O . VAL A 1 80 ? 21.916 5.898 16.388 1.00 40.88 80 VAL A O 1
ATOM 656 N N . ALA A 1 81 ? 23.616 5.834 17.848 1.00 42.38 81 ALA A N 1
ATOM 657 C CA . ALA A 1 81 ? 24.353 4.795 17.129 1.00 42.38 81 ALA A CA 1
ATOM 658 C C . ALA A 1 81 ? 23.606 3.447 17.077 1.00 42.38 81 ALA A C 1
ATOM 660 O O . ALA A 1 81 ? 23.635 2.765 16.049 1.00 42.38 81 ALA A O 1
ATOM 661 N N . ASP A 1 82 ? 22.869 3.086 18.131 1.00 38.53 82 ASP A N 1
ATOM 662 C CA . ASP A 1 82 ? 22.345 1.721 18.261 1.00 38.53 82 ASP A CA 1
ATOM 663 C C . ASP A 1 82 ? 21.030 1.495 17.485 1.00 38.53 82 ASP A C 1
ATOM 665 O O . ASP A 1 82 ? 20.774 0.420 16.945 1.00 38.53 82 ASP A O 1
ATOM 669 N N . LYS A 1 83 ? 20.218 2.545 17.283 1.00 43.22 83 LYS A N 1
ATOM 670 C CA . LYS A 1 83 ? 18.988 2.452 16.464 1.00 43.22 83 LYS A CA 1
ATOM 671 C C . LYS A 1 83 ? 19.220 2.591 14.959 1.00 43.22 83 LYS A C 1
ATOM 673 O O . LYS A 1 83 ? 18.340 2.224 14.179 1.00 43.22 83 LYS A O 1
ATOM 678 N N . ARG A 1 84 ? 20.377 3.104 14.525 1.00 39.62 84 ARG A N 1
ATOM 679 C CA . ARG A 1 84 ? 20.721 3.178 13.094 1.00 39.62 84 ARG A CA 1
ATOM 680 C C . ARG A 1 84 ? 21.200 1.836 12.539 1.00 39.62 84 ARG A C 1
ATOM 682 O O . ARG A 1 84 ? 20.972 1.575 11.362 1.00 39.62 84 ARG A O 1
ATOM 689 N N . LYS A 1 85 ? 21.777 0.957 13.365 1.00 35.94 85 LYS A N 1
ATOM 690 C CA . LYS A 1 85 ? 22.315 -0.336 12.907 1.00 35.94 85 LYS A CA 1
ATOM 691 C C . LYS A 1 85 ? 21.224 -1.338 12.505 1.00 35.94 85 LYS A C 1
ATOM 693 O O . LYS A 1 85 ? 21.344 -1.998 11.479 1.00 35.94 85 LYS A O 1
ATOM 698 N N . THR A 1 86 ? 20.101 -1.384 13.223 1.00 34.31 86 THR A N 1
ATOM 699 C CA . THR A 1 86 ? 19.045 -2.391 12.979 1.00 34.31 86 THR A CA 1
ATOM 700 C C . THR A 1 86 ? 18.196 -2.125 11.727 1.00 34.31 86 THR A C 1
ATOM 702 O O . THR A 1 86 ? 17.502 -3.020 11.249 1.00 34.31 86 THR A O 1
ATOM 705 N N . VAL A 1 87 ? 18.229 -0.906 11.176 1.00 40.06 87 VAL A N 1
ATOM 706 C CA . VAL A 1 87 ? 17.485 -0.560 9.948 1.00 40.06 87 VAL A CA 1
ATOM 707 C C . VAL A 1 87 ? 18.286 -0.905 8.686 1.00 40.06 87 VAL A C 1
ATOM 709 O O . VAL A 1 87 ? 17.691 -1.127 7.634 1.00 40.06 87 VAL A O 1
ATOM 712 N N . VAL A 1 88 ? 19.613 -1.016 8.791 1.00 39.16 88 VAL A N 1
ATOM 713 C CA . VAL A 1 88 ? 20.501 -1.255 7.642 1.00 39.16 88 VAL A CA 1
ATOM 714 C C . VAL A 1 88 ? 20.598 -2.744 7.278 1.00 39.16 88 VAL A C 1
ATOM 716 O O . VAL A 1 88 ? 20.736 -3.076 6.108 1.00 39.16 88 VAL A O 1
ATOM 719 N N . GLU A 1 89 ? 20.428 -3.670 8.224 1.00 37.56 89 GLU A N 1
ATOM 720 C CA . GLU A 1 89 ? 20.696 -5.101 7.972 1.00 37.56 89 GLU A CA 1
ATOM 721 C C . GLU A 1 89 ? 19.572 -5.898 7.279 1.00 37.56 89 GLU A C 1
ATOM 723 O O . GLU A 1 89 ? 19.750 -7.082 7.003 1.00 37.56 89 GLU A O 1
A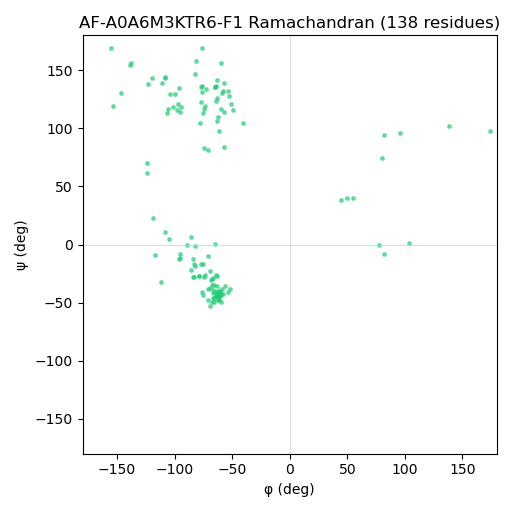TOM 728 N N . LYS A 1 90 ? 18.411 -5.305 6.962 1.00 37.34 90 LYS A N 1
ATOM 729 C CA . LYS A 1 90 ? 17.281 -6.054 6.357 1.00 37.34 90 LYS A CA 1
ATOM 730 C C . LYS A 1 90 ? 16.986 -5.781 4.887 1.00 37.34 90 LYS A C 1
ATOM 732 O O . LYS A 1 90 ? 15.988 -6.287 4.379 1.00 37.34 90 LYS A O 1
ATOM 737 N N . PHE A 1 91 ? 17.864 -5.072 4.190 1.00 36.16 91 PHE A N 1
ATOM 738 C CA . PHE A 1 91 ? 17.763 -4.892 2.743 1.00 36.16 91 PHE A CA 1
ATOM 739 C C . PHE A 1 91 ? 19.047 -5.352 2.060 1.00 36.16 91 PHE A C 1
ATOM 741 O O . PHE A 1 91 ? 19.746 -4.585 1.420 1.00 36.16 91 PHE A O 1
ATOM 748 N N . VAL A 1 92 ? 19.358 -6.637 2.207 1.00 42.91 92 VAL A N 1
ATOM 749 C CA . VAL A 1 92 ? 20.152 -7.332 1.196 1.00 42.91 92 VAL A CA 1
ATOM 750 C C . VAL A 1 92 ? 19.132 -8.063 0.345 1.00 42.91 92 VAL A C 1
ATOM 752 O O . VAL A 1 92 ? 18.413 -8.889 0.902 1.00 42.91 92 VAL A O 1
ATOM 755 N N . HIS A 1 93 ? 19.010 -7.711 -0.935 1.00 40.28 93 HIS A N 1
ATOM 756 C CA . HIS A 1 93 ? 18.894 -8.630 -2.078 1.00 40.28 93 HIS A CA 1
ATOM 757 C C . HIS A 1 93 ? 18.629 -7.827 -3.368 1.00 40.28 93 HIS A C 1
ATOM 759 O O . HIS A 1 93 ? 17.476 -7.532 -3.677 1.00 40.28 93 HIS A O 1
ATOM 765 N N . GLY A 1 94 ? 19.695 -7.568 -4.140 1.00 33.53 94 GLY A N 1
ATOM 766 C CA . GLY A 1 94 ? 19.619 -7.415 -5.599 1.00 33.53 94 GLY A CA 1
ATOM 767 C C . GLY A 1 94 ? 20.455 -6.287 -6.220 1.00 33.53 94 GLY A C 1
ATOM 768 O O . GLY A 1 94 ? 19.986 -5.169 -6.259 1.00 33.53 94 GLY A O 1
ATOM 769 N N . GLY A 1 95 ? 21.606 -6.629 -6.822 1.00 33.59 95 GLY A N 1
ATOM 770 C CA . GLY A 1 95 ? 22.223 -5.868 -7.928 1.00 33.59 95 GLY A CA 1
ATOM 771 C C . GLY A 1 95 ? 23.061 -4.636 -7.554 1.00 33.59 95 GLY A C 1
ATOM 772 O O . GLY A 1 95 ? 22.554 -3.528 -7.489 1.00 33.59 95 GLY A O 1
ATOM 773 N N . PHE A 1 96 ? 24.377 -4.817 -7.421 1.00 38.72 96 PHE A N 1
ATOM 774 C CA . PHE A 1 96 ? 25.339 -3.819 -6.918 1.00 38.72 96 PHE A CA 1
ATOM 775 C C . PHE A 1 96 ? 25.552 -2.535 -7.760 1.00 38.72 96 PHE A C 1
ATOM 777 O O . PHE A 1 96 ? 26.325 -1.688 -7.321 1.00 38.72 96 PHE A O 1
ATOM 784 N N . ASP A 1 97 ? 24.877 -2.349 -8.901 1.00 44.81 97 ASP A N 1
ATOM 785 C CA . ASP A 1 97 ? 25.002 -1.130 -9.729 1.00 44.81 97 ASP A CA 1
ATOM 786 C C . ASP A 1 97 ? 23.730 -0.253 -9.753 1.00 44.81 97 ASP A C 1
ATOM 788 O O . ASP A 1 97 ? 23.841 0.973 -9.763 1.00 44.81 97 ASP A O 1
ATOM 792 N N . ASP A 1 98 ? 22.525 -0.832 -9.669 1.00 44.66 98 ASP A N 1
ATOM 793 C CA . ASP A 1 98 ? 21.268 -0.055 -9.614 1.00 44.66 98 ASP A CA 1
ATOM 794 C C . ASP A 1 98 ? 21.061 0.622 -8.240 1.00 44.66 98 ASP A C 1
ATOM 796 O O . ASP A 1 98 ? 20.460 1.695 -8.140 1.00 44.66 98 ASP A O 1
ATOM 800 N N . ASP A 1 99 ? 21.639 0.048 -7.177 1.00 51.69 99 ASP A N 1
ATOM 801 C CA . ASP A 1 99 ? 21.52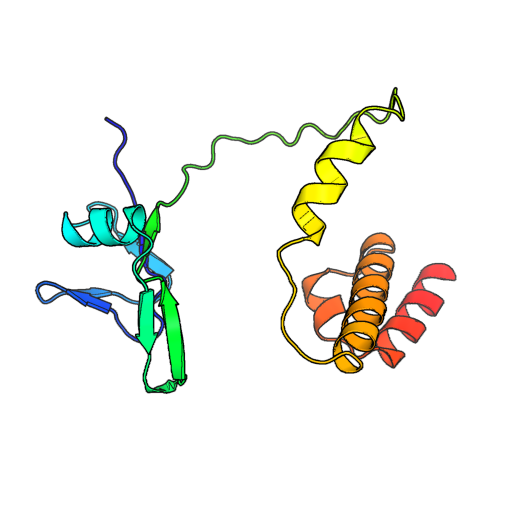1 0.538 -5.796 1.00 51.69 99 ASP A CA 1
ATO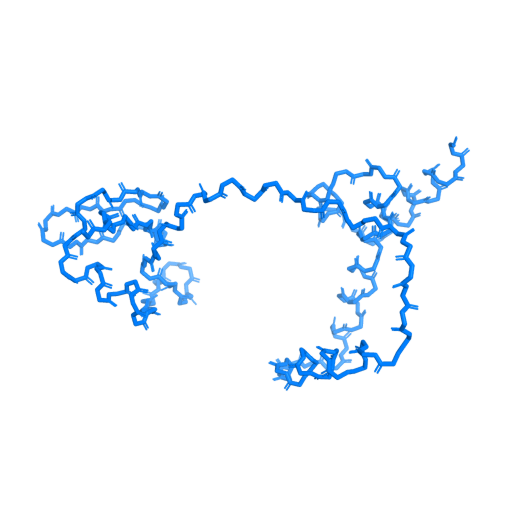M 802 C C . ASP A 1 99 ? 22.196 1.905 -5.563 1.00 51.69 99 ASP A C 1
ATOM 804 O O . ASP A 1 99 ? 21.773 2.676 -4.692 1.00 51.69 99 ASP A O 1
ATOM 808 N N . LEU A 1 100 ? 23.252 2.235 -6.319 1.00 52.56 100 LEU A N 1
ATOM 809 C CA . LEU A 1 100 ? 23.937 3.528 -6.193 1.00 52.56 100 LEU A CA 1
ATOM 810 C C . LEU A 1 100 ? 23.114 4.657 -6.827 1.00 52.56 100 LEU A C 1
ATOM 812 O O . LEU A 1 100 ? 22.954 5.721 -6.224 1.00 52.56 100 LEU A O 1
ATOM 816 N N . VAL A 1 101 ? 22.546 4.398 -8.007 1.00 54.28 101 VAL A N 1
ATOM 817 C CA . VAL A 1 101 ? 21.745 5.363 -8.777 1.00 54.28 101 VAL A CA 1
ATOM 818 C C . VAL A 1 101 ? 20.460 5.719 -8.026 1.00 54.28 101 VAL A C 1
ATOM 820 O O . VAL A 1 101 ? 20.088 6.892 -7.910 1.00 54.28 101 VAL A O 1
ATOM 823 N N . ASP A 1 102 ? 19.816 4.723 -7.418 1.00 66.69 102 ASP A N 1
ATOM 824 C CA . ASP A 1 102 ? 18.616 4.941 -6.613 1.00 66.69 102 ASP A CA 1
ATOM 825 C C . ASP A 1 102 ? 18.903 5.710 -5.316 1.00 66.69 102 ASP A C 1
ATOM 827 O O . ASP A 1 102 ? 18.065 6.500 -4.858 1.00 66.69 102 ASP A O 1
ATOM 831 N N . ARG A 1 103 ? 20.104 5.554 -4.746 1.00 75.94 103 ARG A N 1
ATOM 832 C CA . ARG A 1 103 ? 20.536 6.301 -3.561 1.00 75.94 103 ARG A CA 1
ATOM 833 C C . ARG A 1 103 ? 20.797 7.771 -3.873 1.00 75.94 103 ARG A C 1
ATOM 835 O O . ARG A 1 103 ? 20.271 8.630 -3.163 1.00 75.94 103 ARG A O 1
ATOM 842 N N . GLU A 1 104 ? 21.538 8.074 -4.935 1.00 78.94 104 GLU A N 1
ATOM 843 C CA . GLU A 1 104 ? 21.820 9.461 -5.331 1.00 78.94 104 GLU A CA 1
ATOM 844 C C . GLU A 1 104 ? 20.536 10.215 -5.694 1.00 78.94 104 GLU A C 1
ATOM 846 O O . GLU A 1 104 ? 20.286 11.326 -5.212 1.00 78.94 104 GLU A O 1
ATOM 851 N N . LYS A 1 105 ? 19.649 9.582 -6.470 1.00 80.50 105 LYS A N 1
ATOM 852 C CA . LYS A 1 105 ? 18.347 10.164 -6.803 1.00 80.50 105 LYS A CA 1
ATOM 853 C C . LYS A 1 105 ? 17.497 10.399 -5.556 1.00 80.50 105 LYS A C 1
ATOM 855 O O . LYS A 1 105 ? 16.837 11.437 -5.444 1.00 80.50 105 LYS A O 1
ATOM 860 N N . PHE A 1 106 ? 17.503 9.466 -4.605 1.00 79.56 106 PHE A N 1
ATOM 861 C CA . PHE A 1 106 ? 16.798 9.639 -3.337 1.00 79.56 106 PHE A CA 1
ATOM 862 C C . PHE A 1 106 ? 17.336 10.837 -2.545 1.00 79.56 106 PHE A C 1
ATOM 864 O O . PHE A 1 106 ? 16.542 11.637 -2.040 1.00 79.56 106 PHE A O 1
ATOM 871 N N . GLU A 1 107 ? 18.656 11.002 -2.474 1.00 83.81 107 GLU A N 1
ATOM 872 C CA . GLU A 1 107 ? 19.297 12.143 -1.812 1.00 83.81 107 GLU A CA 1
ATOM 873 C C . GLU A 1 107 ? 18.900 13.472 -2.472 1.00 83.81 107 GLU A C 1
ATOM 875 O O . GLU A 1 107 ? 18.489 14.409 -1.781 1.00 83.81 107 GLU A O 1
ATOM 880 N N . LEU A 1 108 ? 18.883 13.541 -3.806 1.00 87.00 108 LEU A N 1
ATOM 881 C CA . LEU A 1 108 ? 18.439 14.728 -4.543 1.00 87.00 108 LEU A CA 1
ATOM 882 C C . LEU A 1 108 ? 16.962 15.065 -4.286 1.00 87.00 108 LEU A C 1
ATOM 884 O O . LEU A 1 108 ? 16.614 16.231 -4.091 1.00 87.00 108 LEU A O 1
ATOM 888 N N . VAL A 1 109 ? 16.082 14.062 -4.211 1.00 85.12 109 VAL A N 1
ATOM 889 C CA . VAL A 1 109 ? 14.666 14.261 -3.849 1.00 85.12 109 VAL A CA 1
ATOM 890 C C . VAL A 1 109 ? 14.527 14.857 -2.447 1.00 85.12 109 VAL A C 1
ATOM 892 O O . VAL A 1 109 ? 13.670 15.718 -2.223 1.00 85.12 109 VAL A O 1
ATOM 895 N N . VAL A 1 110 ? 15.348 14.410 -1.494 1.00 86.50 110 VAL A N 1
ATOM 896 C CA . VAL A 1 110 ? 15.354 14.948 -0.128 1.00 86.50 110 VAL A CA 1
ATOM 897 C C . VAL A 1 110 ? 15.832 16.399 -0.126 1.00 86.50 110 VAL A C 1
ATOM 899 O O . VAL A 1 110 ? 15.151 17.242 0.458 1.00 86.50 110 VAL A O 1
ATOM 902 N N . ILE A 1 111 ? 16.924 16.711 -0.828 1.00 86.88 111 ILE A N 1
ATOM 903 C CA . ILE A 1 111 ? 17.470 18.074 -0.917 1.00 86.88 111 ILE A CA 1
ATOM 904 C C . ILE A 1 111 ? 16.456 19.027 -1.563 1.00 86.88 111 ILE A C 1
ATOM 906 O O . ILE A 1 111 ? 16.169 20.096 -1.022 1.00 86.88 111 ILE A O 1
ATOM 910 N N . ALA A 1 112 ? 15.849 18.636 -2.685 1.00 84.31 112 ALA A N 1
ATOM 911 C CA . ALA A 1 112 ? 14.825 19.444 -3.342 1.00 84.31 112 ALA A CA 1
ATOM 912 C C . ALA A 1 112 ? 13.627 19.707 -2.411 1.00 84.31 112 ALA A C 1
ATOM 914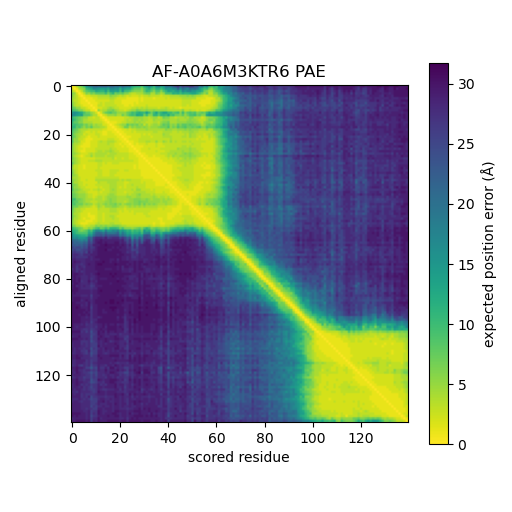 O O . ALA A 1 112 ? 13.102 20.819 -2.373 1.00 84.31 112 ALA A O 1
ATOM 915 N N . HIS A 1 113 ? 13.229 18.714 -1.609 1.00 83.88 113 HIS A N 1
ATOM 916 C CA . HIS A 1 113 ? 12.169 18.879 -0.617 1.00 83.88 113 HIS A CA 1
ATOM 917 C C . HIS A 1 113 ? 12.546 19.835 0.516 1.00 83.88 113 HIS A C 1
ATOM 919 O O . HIS A 1 113 ? 11.728 20.667 0.904 1.00 83.88 113 HIS A O 1
ATOM 925 N N . THR A 1 114 ? 13.777 19.759 1.029 1.00 86.12 114 THR A N 1
ATOM 926 C CA . THR A 1 114 ? 14.257 20.707 2.049 1.00 86.12 114 THR A CA 1
ATOM 927 C C . THR A 1 114 ? 14.306 22.145 1.540 1.00 86.12 114 THR A C 1
ATOM 929 O O . THR A 1 114 ? 14.114 23.066 2.322 1.00 86.12 114 THR A O 1
ATOM 932 N N . LEU A 1 115 ? 14.482 22.333 0.230 1.00 85.50 115 LEU A N 1
ATOM 933 C CA . LEU A 1 115 ? 14.466 23.639 -0.432 1.00 85.50 115 LEU A CA 1
ATOM 934 C C . LEU A 1 115 ? 13.049 24.114 -0.821 1.00 85.50 115 LEU A C 1
ATOM 936 O O . LEU A 1 115 ? 12.908 25.133 -1.489 1.00 85.50 115 LEU A O 1
ATOM 940 N N . GLY A 1 116 ? 11.994 23.391 -0.425 1.00 83.19 116 GLY A N 1
ATOM 941 C CA . GLY A 1 116 ? 10.598 23.813 -0.603 1.00 83.19 116 GLY A CA 1
ATOM 942 C C . GLY A 1 116 ? 9.829 23.117 -1.732 1.00 83.19 116 GLY A C 1
ATOM 943 O O . GLY A 1 116 ? 8.645 23.402 -1.931 1.00 83.19 116 GLY A O 1
ATOM 944 N N . LEU A 1 117 ? 10.434 22.169 -2.456 1.00 86.69 117 LEU A N 1
ATOM 945 C CA . LEU A 1 117 ? 9.728 21.396 -3.482 1.00 86.69 117 LEU A CA 1
ATOM 946 C C . LEU A 1 117 ? 8.825 20.320 -2.851 1.00 86.69 117 LEU A C 1
ATOM 948 O O . LEU A 1 117 ? 9.233 19.570 -1.967 1.00 86.69 117 LEU A O 1
ATOM 952 N N . LYS A 1 118 ? 7.588 20.153 -3.332 1.00 86.75 118 LYS A N 1
ATOM 953 C CA . LYS A 1 118 ? 6.697 19.094 -2.819 1.00 86.75 118 LYS A CA 1
ATOM 954 C C . LYS A 1 118 ? 7.275 17.701 -3.105 1.00 86.75 118 LYS A C 1
ATOM 956 O O . LYS A 1 118 ? 7.510 17.345 -4.257 1.00 86.75 118 LYS A O 1
ATOM 961 N N . LYS A 1 119 ? 7.409 16.863 -2.068 1.00 76.50 119 LYS A N 1
ATOM 962 C CA . LYS A 1 119 ? 8.016 15.516 -2.153 1.00 76.50 119 LYS A CA 1
ATOM 963 C C . LYS A 1 119 ? 7.404 14.599 -3.228 1.00 76.50 119 LYS A C 1
ATOM 965 O O . LYS A 1 119 ? 8.171 13.911 -3.897 1.00 76.50 119 LYS A O 1
ATOM 970 N N . PRO A 1 120 ? 6.069 14.560 -3.433 1.00 78.06 120 PRO A N 1
ATOM 971 C CA . PRO A 1 120 ? 5.480 13.755 -4.504 1.00 78.06 120 PRO A CA 1
ATOM 972 C C . PRO A 1 120 ? 5.907 14.212 -5.900 1.00 78.06 120 PRO A C 1
ATOM 974 O O . PRO A 1 120 ? 6.123 13.372 -6.760 1.00 78.06 120 PRO A O 1
ATOM 977 N N . PHE A 1 121 ? 6.079 15.521 -6.099 1.00 78.75 121 PHE A N 1
ATOM 978 C CA . PHE A 1 121 ? 6.515 16.098 -7.369 1.00 78.75 121 PHE A CA 1
ATOM 979 C C . PHE A 1 121 ? 8.017 15.894 -7.598 1.00 78.75 121 PHE A C 1
ATOM 981 O O . PHE A 1 121 ? 8.428 15.497 -8.677 1.00 78.75 121 PHE A O 1
ATOM 988 N N . ALA A 1 122 ? 8.848 16.045 -6.563 1.00 79.69 122 ALA A N 1
ATOM 989 C CA . ALA A 1 122 ? 10.281 15.752 -6.655 1.00 79.69 122 ALA A CA 1
ATOM 990 C C . ALA A 1 122 ? 10.561 14.308 -7.128 1.00 79.69 122 ALA A C 1
ATOM 992 O O . ALA A 1 122 ? 11.482 14.069 -7.898 1.00 79.69 122 ALA A O 1
ATOM 993 N N . ARG A 1 123 ? 9.728 13.342 -6.715 1.00 82.25 123 ARG A N 1
ATOM 994 C CA . ARG A 1 123 ? 9.860 11.923 -7.098 1.00 82.25 123 ARG A CA 1
ATOM 995 C C . ARG A 1 123 ? 9.553 11.630 -8.565 1.00 82.25 123 ARG A C 1
ATOM 997 O O . ARG A 1 123 ? 9.998 10.597 -9.058 1.00 82.25 123 ARG A O 1
ATOM 1004 N N . THR A 1 124 ? 8.786 12.485 -9.240 1.00 85.12 124 THR A N 1
ATOM 1005 C CA . THR A 1 124 ? 8.459 12.303 -10.663 1.00 85.12 124 THR A CA 1
ATOM 1006 C C . THR A 1 124 ? 9.542 12.851 -11.585 1.00 85.12 124 THR A C 1
ATOM 1008 O O . THR A 1 124 ? 9.506 12.587 -12.781 1.00 85.12 124 THR A O 1
ATOM 1011 N N . LEU A 1 125 ? 10.492 13.622 -11.050 1.00 84.94 125 LEU A N 1
ATOM 1012 C CA . LEU A 1 125 ? 11.581 14.208 -11.820 1.00 84.94 125 LEU A CA 1
ATOM 1013 C C . LEU A 1 125 ? 12.716 13.194 -12.017 1.00 84.94 125 LEU A C 1
ATOM 1015 O O . LEU A 1 125 ? 12.987 12.345 -11.161 1.00 84.94 125 LEU A O 1
ATOM 1019 N N . ASN A 1 126 ? 13.382 13.291 -13.167 1.00 87.31 126 ASN A N 1
ATOM 1020 C CA . ASN A 1 126 ? 14.642 12.593 -13.392 1.00 87.31 126 ASN A CA 1
ATOM 1021 C C . ASN A 1 126 ? 15.789 13.307 -12.653 1.00 87.31 126 ASN A C 1
ATOM 1023 O O . ASN A 1 126 ? 15.629 14.413 -12.129 1.00 87.31 126 ASN A O 1
ATOM 1027 N N . GLU A 1 127 ? 16.937 12.645 -12.586 1.00 85.69 127 GLU A N 1
ATOM 1028 C CA . GLU A 1 127 ? 18.080 13.111 -11.807 1.00 85.69 127 GLU A CA 1
ATOM 1029 C C . GLU A 1 127 ? 18.624 14.465 -12.291 1.00 85.69 127 GLU A C 1
ATOM 1031 O O . GLU A 1 127 ? 18.798 15.384 -11.490 1.00 85.69 127 GLU A O 1
ATOM 1036 N N . ASP A 1 128 ? 18.793 14.631 -13.605 1.00 87.19 128 ASP A N 1
ATOM 1037 C CA . ASP A 1 128 ? 19.278 15.879 -14.205 1.00 87.19 128 ASP A CA 1
ATOM 1038 C C . ASP A 1 128 ? 18.360 17.061 -13.885 1.00 87.19 128 ASP A C 1
ATOM 1040 O O . ASP A 1 128 ? 18.818 18.144 -13.506 1.00 87.19 128 ASP A O 1
ATOM 1044 N N . THR A 1 129 ? 17.045 16.846 -13.969 1.00 87.06 129 THR A N 1
ATOM 1045 C CA . THR A 1 129 ? 16.055 17.877 -13.644 1.00 87.06 129 THR A CA 1
ATOM 1046 C C . THR A 1 129 ? 16.097 18.211 -12.156 1.00 87.06 129 THR A C 1
ATOM 1048 O O . THR A 1 129 ? 16.025 19.384 -11.795 1.00 87.06 129 THR A O 1
ATOM 1051 N N . LEU A 1 130 ? 16.274 17.221 -11.273 1.00 88.06 130 LEU A N 1
ATOM 1052 C CA . LEU A 1 130 ? 16.453 17.470 -9.839 1.00 88.06 130 LEU A CA 1
ATOM 1053 C C . LEU A 1 130 ? 17.697 18.322 -9.563 1.00 88.06 130 LEU A C 1
ATOM 1055 O O . LEU A 1 130 ? 17.607 19.282 -8.797 1.00 88.06 130 LEU A O 1
ATOM 1059 N N . ARG A 1 131 ? 18.831 18.037 -10.214 1.00 89.81 131 ARG A N 1
ATOM 1060 C CA . ARG A 1 131 ? 20.068 18.829 -10.074 1.00 89.81 131 ARG A CA 1
ATOM 1061 C C . ARG A 1 131 ? 19.862 20.282 -10.528 1.00 89.81 131 ARG A C 1
ATOM 1063 O O . ARG A 1 131 ? 20.277 21.211 -9.826 1.00 89.81 131 ARG A O 1
ATOM 1070 N N . GLN A 1 132 ? 19.170 20.499 -11.648 1.00 89.31 132 GLN A N 1
ATOM 1071 C CA . GLN A 1 132 ? 18.831 21.841 -12.144 1.00 89.31 132 GLN A CA 1
ATOM 1072 C C . GLN A 1 132 ? 17.888 22.590 -11.193 1.00 89.31 132 GLN A C 1
ATOM 1074 O O . GLN A 1 132 ? 18.143 23.748 -10.858 1.00 89.31 132 GLN A O 1
ATOM 1079 N N . VAL A 1 133 ? 16.842 21.922 -10.699 1.00 86.88 133 VAL A N 1
ATOM 1080 C CA . VAL A 1 133 ? 15.877 22.503 -9.755 1.00 86.88 133 VAL A CA 1
ATOM 1081 C C . VAL A 1 133 ? 16.549 22.869 -8.435 1.00 86.88 133 VAL A C 1
ATOM 1083 O O . VAL A 1 133 ? 16.343 23.971 -7.940 1.00 86.88 133 VAL A O 1
ATOM 1086 N N . ILE A 1 134 ? 17.406 22.006 -7.886 1.00 90.69 134 ILE A N 1
ATOM 1087 C CA . ILE A 1 134 ? 18.180 22.308 -6.672 1.00 90.69 134 ILE A CA 1
ATOM 1088 C C . ILE A 1 134 ? 19.079 23.526 -6.893 1.00 90.69 134 ILE A C 1
ATOM 1090 O O . ILE A 1 134 ? 19.156 24.400 -6.033 1.00 90.69 134 ILE A O 1
ATOM 1094 N N . THR A 1 135 ? 19.741 23.607 -8.047 1.00 92.06 135 THR A N 1
ATOM 1095 C CA . THR A 1 135 ? 20.609 24.744 -8.385 1.00 92.06 135 THR A CA 1
ATOM 1096 C C . THR A 1 135 ? 19.820 26.047 -8.469 1.00 92.06 135 THR A C 1
ATOM 1098 O O . THR A 1 135 ? 20.289 27.074 -7.987 1.00 92.06 135 THR A O 1
ATOM 1101 N N . TYR A 1 136 ? 18.624 26.009 -9.053 1.00 89.81 136 TYR A N 1
ATOM 1102 C CA . TYR A 1 136 ? 17.728 27.157 -9.122 1.00 89.81 136 TYR A CA 1
ATOM 1103 C C . TYR A 1 136 ? 17.224 27.572 -7.733 1.00 89.81 136 TYR A C 1
ATOM 1105 O O . TYR A 1 136 ? 17.360 28.733 -7.360 1.00 89.81 136 TYR A O 1
ATOM 1113 N N . LEU A 1 137 ? 16.731 26.620 -6.935 1.00 81.81 137 LEU A N 1
ATOM 1114 C CA . LEU A 1 137 ? 16.205 26.874 -5.590 1.00 81.81 137 LEU A CA 1
ATOM 1115 C C . LEU A 1 137 ? 17.265 27.393 -4.608 1.00 81.81 137 LEU A C 1
ATOM 1117 O O . LEU A 1 137 ? 16.915 28.086 -3.667 1.00 81.81 137 LEU A O 1
ATOM 1121 N N . ARG A 1 138 ? 18.550 27.078 -4.815 1.00 86.19 138 ARG A N 1
ATOM 1122 C CA . ARG A 1 138 ? 19.663 27.620 -4.012 1.00 86.19 138 ARG A CA 1
ATOM 1123 C C . ARG A 1 138 ? 20.047 29.061 -4.363 1.00 86.19 138 ARG A C 1
ATOM 1125 O O . ARG A 1 138 ? 20.808 29.667 -3.616 1.00 86.19 138 ARG A O 1
ATOM 1132 N N . LYS A 1 139 ? 19.626 29.564 -5.527 1.00 82.44 139 LYS A N 1
ATOM 1133 C CA . LYS A 1 139 ? 19.911 30.933 -5.993 1.00 82.44 139 LYS A CA 1
ATOM 1134 C C . LYS A 1 139 ? 18.783 31.920 -5.676 1.00 82.44 139 LYS A C 1
ATOM 1136 O O . LYS A 1 139 ? 18.981 33.115 -5.882 1.00 82.44 139 LYS A O 1
ATOM 1141 N N . LEU A 1 140 ? 17.625 31.407 -5.264 1.00 63.38 140 LEU A N 1
ATOM 1142 C CA . LEU A 1 140 ? 16.495 32.173 -4.741 1.00 63.38 140 LEU A CA 1
ATOM 1143 C C . LEU A 1 140 ? 16.707 32.468 -3.255 1.00 63.38 140 LEU A C 1
ATOM 1145 O O . LEU A 1 140 ? 16.288 33.567 -2.838 1.00 63.38 140 LEU A O 1
#

pLDDT: mean 72.25, std 21.37, range [31.41, 93.69]

Foldseek 3Di:
DDQWKKFFQDDPFDDDPNHTAHHRDIDRRDDPVRVCLQVVQDWDQDVVVRDIIRGIHTDPDPPPPPPPPPPPDDDPPPPPVPVVVVVPPPDDDDDPPVVVLVVLLVVLLVLLVVLPDDSVVSVVDDPVVSVVSSVVSVVD

Mean predicted aligned error: 18.88 Å